Protein AF-A0A950AWK3-F1 (afdb_monomer)

Mean predicted aligned error: 10.32 Å

Solvent-accessible surface area (backbone atoms only — not comparable to full-atom values): 4866 Å² total; per-residue (Å²): 140,84,88,85,94,82,91,82,79,85,68,76,76,62,61,61,59,56,50,53,56,50,51,51,53,51,51,52,50,55,50,51,52,51,45,53,68,68,46,55,77,46,48,61,62,48,36,57,52,31,35,72,72,59,74,34,70,68,61,10,52,52,53,40,50,54,48,53,53,52,47,58,69,49,49,82,73,60,75,132

Nearest PDB structures (foldseek):
  6kop-assembly1_F  TM=9.317E-01  e=4.000E-04  Mycobacterium tuberculosis H37Rv
  6koq-assembly1_F  TM=9.328E-01  e=1.492E-03  Mycobacterium tuberculosis H37Rv
  7c2t-assembly1_E  TM=5.164E-01  e=4.267E+00  Zika virus

Sequence (80 aa):
MTANPTSSVAESASSTVDLDAQASRAADGELSARFQSDVIPLREPLYQHAMRMTRNHADAEDLLQETMVNAYAGFRTLQP

pLDDT: mean 83.15, std 15.97, range [45.69, 97.69]

Radius of gyration: 23.75 Å; Cα contacts (8 Å, |Δi|>4): 22; chains: 1; bounding box: 78×16×48 Å

Foldseek 3Di:
DDDDDDDDDPPPPPVVVVVVVVVVVVVLVVLVVVCCVPPVVCLVVQLVVLCVVPVDNVSSVVVSVVVSVVCSVCSVVDDD

Structure (mmCIF, N/CA/C/O backbone):
data_AF-A0A950AWK3-F1
#
_entry.id   AF-A0A950AWK3-F1
#
loop_
_atom_site.group_PDB
_atom_site.id
_atom_site.type_symbol
_atom_site.label_atom_id
_atom_site.label_alt_id
_atom_site.label_comp_id
_atom_site.label_asym_id
_atom_site.label_entity_id
_atom_site.label_seq_id
_atom_site.pdbx_PDB_ins_code
_atom_site.Cartn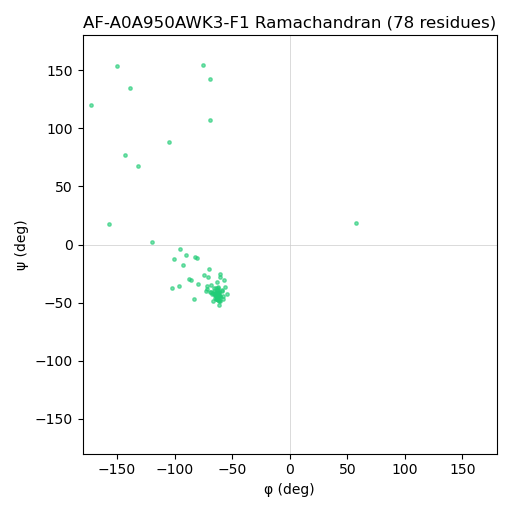_x
_atom_site.Cartn_y
_atom_site.Cartn_z
_atom_site.occupancy
_atom_site.B_iso_or_equiv
_atom_site.auth_seq_id
_atom_site.auth_comp_id
_atom_site.auth_asym_id
_atom_site.auth_atom_id
_atom_site.pdbx_PDB_model_num
ATOM 1 N N . MET A 1 1 ? -62.373 -0.260 32.015 1.00 50.78 1 MET A N 1
ATOM 2 C CA . MET A 1 1 ? -61.736 -1.362 31.257 1.00 50.78 1 MET A CA 1
ATOM 3 C C . MET A 1 1 ? -61.834 -0.956 29.796 1.00 50.78 1 MET A C 1
ATOM 5 O O . MET A 1 1 ? -62.947 -0.735 29.362 1.00 50.78 1 MET A O 1
ATOM 9 N N . THR A 1 2 ? -60.778 -0.677 29.045 1.00 45.69 2 THR A N 1
ATOM 10 C CA . THR A 1 2 ? -59.505 -1.393 28.918 1.00 45.69 2 THR A CA 1
ATOM 11 C C . THR A 1 2 ? -58.356 -0.432 28.577 1.00 45.69 2 THR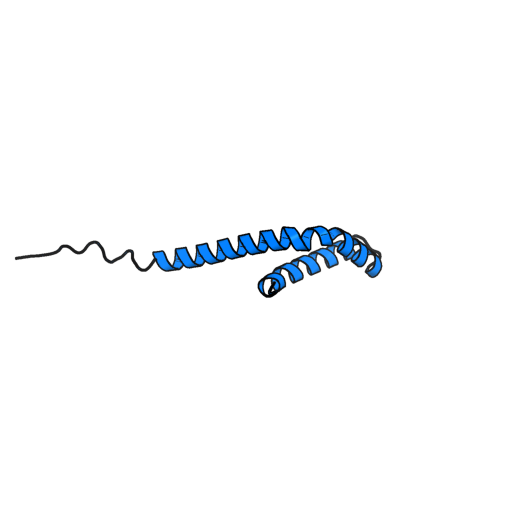 A C 1
ATOM 13 O O . THR A 1 2 ? -58.561 0.648 28.032 1.00 45.69 2 THR A O 1
ATOM 16 N N . ALA A 1 3 ? -57.147 -0.836 28.962 1.00 54.53 3 ALA A N 1
ATOM 17 C CA . ALA A 1 3 ? -55.874 -0.188 28.673 1.00 54.53 3 ALA A CA 1
ATOM 18 C C . ALA A 1 3 ? -55.435 -0.418 27.217 1.00 54.53 3 ALA A C 1
ATOM 20 O O . ALA A 1 3 ? -55.766 -1.467 26.668 1.00 54.53 3 ALA A O 1
ATOM 21 N N . ASN A 1 4 ? -54.624 0.490 26.651 1.00 49.34 4 ASN A N 1
ATOM 22 C CA . ASN A 1 4 ? -53.233 0.169 26.284 1.00 49.34 4 ASN A CA 1
ATOM 23 C C . ASN A 1 4 ? -52.442 1.415 25.818 1.00 49.34 4 ASN A C 1
ATOM 25 O O . ASN A 1 4 ? -52.797 2.003 24.798 1.00 49.34 4 ASN A O 1
ATOM 29 N N . PRO A 1 5 ? -51.337 1.791 26.486 1.00 63.91 5 PRO A N 1
ATOM 30 C CA . PRO A 1 5 ? -50.281 2.607 25.907 1.00 63.91 5 PRO A CA 1
ATOM 31 C C . PRO A 1 5 ? -49.072 1.710 25.606 1.00 63.91 5 PRO A C 1
ATOM 33 O O . PRO A 1 5 ? -48.194 1.546 26.445 1.00 63.91 5 PRO A O 1
ATOM 36 N N . THR A 1 6 ? -49.010 1.096 24.425 1.00 59.66 6 THR A N 1
ATOM 37 C CA . THR A 1 6 ? -47.809 0.357 23.990 1.00 59.66 6 THR A CA 1
ATOM 38 C C . THR A 1 6 ? -47.573 0.526 22.493 1.00 59.66 6 THR A C 1
ATOM 40 O O . THR A 1 6 ? -47.820 -0.358 21.686 1.00 59.66 6 THR A O 1
ATOM 43 N N . SER A 1 7 ? -47.048 1.691 22.117 1.00 53.97 7 SER A N 1
ATOM 44 C CA . SER A 1 7 ? -46.389 1.891 20.825 1.00 53.97 7 SER A CA 1
ATOM 45 C C . SER A 1 7 ? -45.057 2.596 21.076 1.00 53.97 7 SER A C 1
ATOM 47 O O . SER A 1 7 ? -44.927 3.780 20.803 1.00 53.97 7 SER A O 1
ATOM 49 N N . SER A 1 8 ? -44.102 1.919 21.727 1.00 56.88 8 SER A N 1
ATOM 50 C CA . SER A 1 8 ? -42.770 2.502 21.994 1.00 56.88 8 SER A CA 1
ATOM 51 C C . SER A 1 8 ? -41.644 1.479 22.237 1.00 56.88 8 SER A C 1
ATOM 53 O O . SER A 1 8 ? -40.617 1.844 22.798 1.00 56.88 8 SER A O 1
ATOM 55 N N . VAL A 1 9 ? -41.793 0.201 21.864 1.00 52.19 9 VAL A N 1
ATOM 56 C CA . VAL A 1 9 ? -40.776 -0.829 22.207 1.00 52.19 9 VAL A CA 1
ATOM 57 C C . VAL A 1 9 ? -40.144 -1.506 20.978 1.00 52.19 9 VAL A C 1
ATOM 59 O O . VAL A 1 9 ? -39.271 -2.350 21.123 1.00 52.19 9 VAL A O 1
ATOM 62 N N . ALA A 1 10 ? -40.504 -1.119 19.749 1.00 53.41 10 ALA A N 1
ATOM 63 C CA . ALA A 1 10 ? -39.978 -1.781 18.547 1.00 53.41 10 ALA A CA 1
ATOM 64 C C . ALA A 1 10 ? -38.678 -1.173 17.964 1.00 53.41 10 ALA A C 1
ATOM 66 O O . ALA A 1 10 ? -38.079 -1.801 17.098 1.00 53.41 10 ALA A O 1
ATOM 67 N N . GLU A 1 11 ? -38.198 -0.008 18.424 1.00 53.22 11 GLU A N 1
ATOM 68 C CA . GLU A 1 11 ? -37.048 0.683 17.793 1.00 53.22 11 GLU A CA 1
ATOM 69 C C . GLU A 1 11 ? -35.664 0.408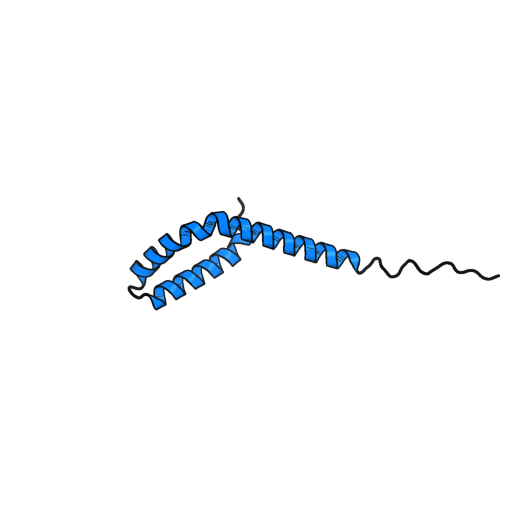 18.418 1.00 53.22 11 GLU A C 1
ATOM 71 O O . GLU A 1 11 ? -34.651 0.848 17.885 1.00 53.22 11 GLU A O 1
ATOM 76 N N . SER A 1 12 ? -35.555 -0.344 19.518 1.00 52.22 12 SER A N 1
ATOM 77 C CA . SER A 1 12 ? -34.274 -0.460 20.246 1.00 52.22 12 SER A CA 1
ATOM 78 C C . SER A 1 12 ? -33.256 -1.453 19.668 1.00 52.22 12 SER A C 1
ATOM 80 O O . SER A 1 12 ? -32.105 -1.437 20.093 1.00 52.22 12 SER A O 1
ATOM 82 N N . ALA A 1 13 ? -33.631 -2.311 18.714 1.00 55.84 13 ALA A N 1
ATOM 83 C CA . ALA A 1 13 ? -32.725 -3.334 18.173 1.00 55.84 13 ALA A CA 1
ATOM 84 C C . ALA A 1 13 ? -31.954 -2.892 16.912 1.00 55.84 13 ALA A C 1
ATOM 86 O O . ALA A 1 13 ? -30.946 -3.508 16.580 1.00 55.84 13 ALA A O 1
ATOM 87 N N . SER A 1 14 ? -32.401 -1.834 16.220 1.00 55.19 14 SER A N 1
ATOM 88 C CA . SER A 1 14 ? -31.744 -1.342 14.996 1.00 55.19 14 SER A CA 1
ATOM 89 C C . SER A 1 14 ? -30.594 -0.376 15.297 1.00 55.19 14 SER A C 1
ATOM 91 O O . SER A 1 14 ? -29.603 -0.359 14.584 1.00 55.19 14 SER A O 1
ATOM 93 N N . SER A 1 15 ? -30.663 0.393 16.388 1.00 63.09 15 SER A N 1
ATOM 94 C CA . SER A 1 15 ? -29.683 1.457 16.650 1.00 63.09 15 SER A CA 1
ATOM 95 C C . SER A 1 15 ? -28.274 0.968 17.006 1.00 63.09 15 SER A C 1
ATOM 97 O O . SER A 1 15 ? -27.325 1.733 16.875 1.00 63.09 15 SER A O 1
ATOM 99 N N . THR A 1 16 ? -28.096 -0.272 17.468 1.00 63.34 16 THR A N 1
ATOM 100 C CA . THR A 1 16 ? -26.768 -0.785 17.857 1.00 63.34 16 THR A CA 1
ATOM 101 C C . THR A 1 16 ? -25.925 -1.219 16.660 1.00 63.34 16 THR A C 1
ATOM 103 O O . THR A 1 16 ? -24.713 -1.018 16.675 1.00 63.34 16 THR A O 1
ATOM 106 N N . VAL A 1 17 ? -26.548 -1.758 15.607 1.00 72.06 17 VAL A N 1
ATOM 107 C CA . VAL A 1 17 ? -25.845 -2.173 14.380 1.00 72.06 17 VAL A CA 1
ATOM 108 C C . VAL A 1 17 ? -25.362 -0.977 13.560 1.00 72.06 17 VAL A C 1
ATOM 110 O O . VAL A 1 17 ? -24.258 -1.014 13.020 1.00 72.06 17 VAL A O 1
ATOM 113 N N . ASP A 1 18 ? -26.124 0.116 13.536 1.00 75.88 18 ASP A N 1
ATOM 114 C CA . ASP A 1 18 ? -25.725 1.346 12.844 1.00 75.88 18 ASP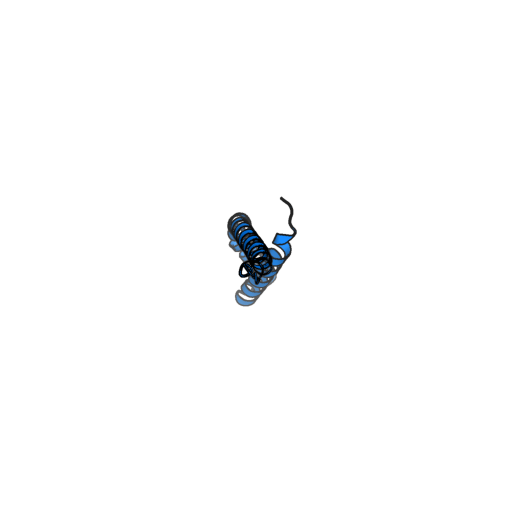 A CA 1
ATOM 115 C C . ASP A 1 18 ? -24.532 2.045 13.524 1.00 75.88 18 ASP A C 1
ATOM 117 O O . ASP A 1 18 ? -23.666 2.607 12.850 1.00 75.88 18 ASP A O 1
ATOM 121 N N . LEU A 1 19 ? -24.442 1.979 14.858 1.00 77.31 19 LEU A N 1
ATOM 122 C CA . LEU A 1 19 ? -23.329 2.560 15.620 1.00 77.31 19 LEU A CA 1
ATOM 123 C C . LEU A 1 19 ? -22.014 1.803 15.396 1.00 77.31 19 LEU A C 1
ATOM 125 O O . LEU A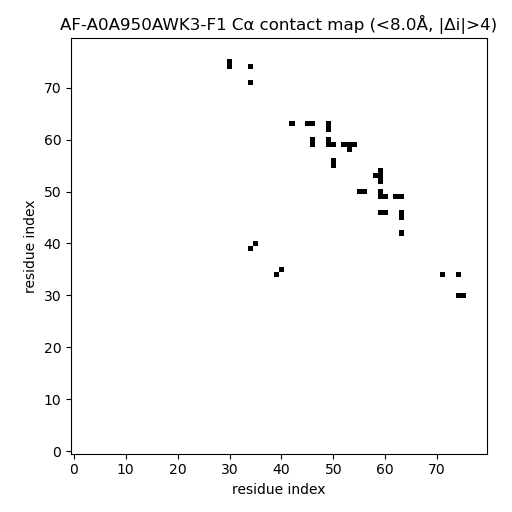 1 19 ? -20.971 2.436 15.230 1.00 77.31 19 LEU A O 1
ATOM 129 N N . ASP A 1 20 ? -22.059 0.471 15.353 1.00 78.00 20 ASP A N 1
ATOM 130 C CA . ASP A 1 20 ? -20.879 -0.366 15.099 1.00 78.00 20 ASP A CA 1
ATOM 131 C C . ASP A 1 20 ? -20.367 -0.196 13.655 1.00 78.00 20 ASP A C 1
ATOM 133 O O . ASP A 1 20 ? -19.168 -0.011 13.416 1.00 78.00 20 ASP A O 1
ATOM 137 N N . ALA A 1 21 ? -21.289 -0.119 12.687 1.00 81.94 21 ALA A N 1
ATOM 138 C CA . ALA A 1 21 ? -20.975 0.194 11.293 1.00 81.94 21 ALA A CA 1
ATOM 139 C C . ALA A 1 21 ? -20.363 1.599 11.129 1.00 81.94 21 ALA A C 1
ATOM 141 O O . ALA A 1 21 ? -19.445 1.801 10.332 1.00 81.94 21 ALA A O 1
ATOM 142 N N . GLN A 1 22 ? -20.831 2.584 11.898 1.00 80.00 22 GLN A N 1
ATOM 143 C CA . GLN A 1 22 ? -20.276 3.935 11.864 1.00 80.00 22 GLN A CA 1
ATOM 144 C C . GLN A 1 22 ? -18.890 4.012 12.520 1.00 80.00 22 GLN A C 1
ATOM 146 O O . GLN A 1 22 ? -18.002 4.692 12.000 1.00 80.00 22 GLN A O 1
ATOM 151 N N . ALA A 1 23 ? -18.679 3.305 13.633 1.00 80.62 23 ALA A N 1
ATOM 152 C CA . ALA A 1 23 ? -17.391 3.246 14.322 1.00 80.62 23 ALA A CA 1
ATOM 153 C C . ALA A 1 23 ? -16.312 2.574 13.461 1.00 80.62 23 ALA A C 1
ATOM 155 O O . ALA A 1 23 ? -15.198 3.087 13.353 1.00 80.62 23 ALA A O 1
ATOM 156 N N . SER A 1 24 ? -16.655 1.471 12.794 1.00 83.44 24 SER A N 1
ATOM 157 C CA . SER A 1 24 ? -15.756 0.787 11.858 1.00 83.44 24 SER A CA 1
ATOM 158 C C . SER A 1 24 ? -15.403 1.666 10.655 1.00 83.44 24 SER A C 1
ATOM 160 O O . SER A 1 24 ? -14.227 1.797 10.322 1.00 83.44 24 SER A O 1
ATOM 162 N N . ARG A 1 25 ? -16.377 2.377 10.072 1.00 84.38 25 ARG A N 1
ATOM 163 C CA . ARG A 1 25 ? -16.131 3.321 8.967 1.00 84.38 25 ARG A CA 1
ATOM 164 C C . ARG A 1 25 ? -15.250 4.506 9.375 1.00 84.38 25 ARG A C 1
ATOM 166 O O . ARG A 1 25 ? -14.411 4.948 8.593 1.00 84.38 25 ARG A O 1
ATOM 173 N N . ALA A 1 26 ? -15.422 5.014 10.597 1.00 83.38 26 ALA A N 1
ATOM 174 C CA . ALA A 1 26 ? -14.562 6.055 11.156 1.00 83.38 26 ALA A CA 1
ATOM 175 C C . ALA A 1 26 ? -13.129 5.547 11.393 1.00 83.38 26 ALA A C 1
ATOM 177 O O . ALA A 1 26 ? -12.172 6.243 11.054 1.00 83.38 26 ALA A O 1
ATOM 178 N N . ALA A 1 27 ? -12.976 4.323 11.909 1.00 84.88 27 ALA A N 1
ATOM 179 C CA . ALA A 1 27 ? -11.675 3.681 12.087 1.00 84.88 27 ALA A CA 1
ATOM 180 C C . ALA A 1 27 ? -10.954 3.448 10.748 1.00 84.88 27 ALA A C 1
ATOM 182 O O . ALA A 1 27 ? -9.748 3.674 10.656 1.00 84.88 27 ALA A O 1
ATOM 183 N N . ASP A 1 28 ? -11.683 3.068 9.696 1.00 87.94 28 ASP A N 1
ATOM 184 C CA . ASP A 1 28 ? -11.132 2.927 8.343 1.00 87.94 28 ASP A CA 1
ATOM 185 C C . ASP A 1 28 ? -10.684 4.275 7.758 1.00 87.94 28 ASP A C 1
ATOM 187 O O . ASP A 1 28 ? -9.646 4.353 7.097 1.00 87.94 28 ASP A O 1
ATOM 191 N N . GLY A 1 29 ? -11.424 5.352 8.038 1.00 89.75 29 GLY A N 1
ATOM 192 C CA . GLY A 1 29 ? -11.045 6.712 7.650 1.00 89.75 29 GLY A CA 1
ATOM 193 C C . GLY A 1 29 ? -9.751 7.178 8.322 1.00 89.75 29 GLY A C 1
ATOM 194 O O . GLY A 1 29 ? -8.844 7.665 7.649 1.00 89.75 29 GLY A O 1
ATOM 195 N N . GLU A 1 30 ? -9.634 6.968 9.633 1.00 90.25 30 GLU A N 1
ATOM 196 C CA . GLU A 1 30 ? -8.425 7.276 10.406 1.00 90.25 30 GLU A CA 1
ATOM 197 C C . GLU A 1 30 ? -7.222 6.454 9.923 1.00 90.25 30 GLU A C 1
ATOM 199 O O . GLU A 1 30 ? -6.125 6.981 9.731 1.00 90.25 30 GLU A O 1
ATOM 204 N N . LEU A 1 31 ? -7.436 5.165 9.654 1.00 89.88 31 LEU A N 1
ATOM 205 C CA . LEU A 1 31 ? -6.413 4.306 9.080 1.00 89.88 31 LEU A CA 1
ATOM 206 C C . LEU A 1 31 ? -5.946 4.812 7.716 1.00 89.88 31 LEU A C 1
ATOM 208 O O . LEU A 1 31 ? -4.745 4.868 7.458 1.00 89.88 31 LEU A O 1
ATOM 212 N N . SER A 1 32 ? -6.885 5.197 6.850 1.00 90.81 32 SER A N 1
ATOM 213 C CA . SER A 1 32 ? -6.570 5.741 5.532 1.00 90.81 32 SER A CA 1
ATOM 214 C C . SER A 1 32 ? -5.769 7.038 5.632 1.00 90.81 32 SER A C 1
ATOM 216 O O . SER A 1 32 ? -4.844 7.233 4.845 1.00 90.81 32 SER A O 1
ATOM 218 N N . ALA A 1 33 ? -6.092 7.914 6.587 1.00 93.12 33 ALA A N 1
ATOM 219 C CA . ALA A 1 33 ? -5.362 9.160 6.805 1.00 93.12 33 ALA A CA 1
ATOM 220 C C . ALA A 1 33 ? -3.912 8.897 7.238 1.00 93.12 33 ALA A C 1
ATOM 222 O O . ALA A 1 33 ? -2.980 9.483 6.683 1.00 93.12 33 ALA A O 1
ATOM 223 N N . ARG A 1 34 ? -3.706 7.958 8.168 1.00 91.44 34 ARG A N 1
ATOM 224 C CA . ARG A 1 34 ? -2.365 7.537 8.604 1.00 91.44 34 ARG A CA 1
ATOM 225 C C . ARG A 1 34 ? -1.575 6.890 7.475 1.00 91.44 34 ARG A C 1
ATOM 227 O O . ARG A 1 34 ? -0.449 7.289 7.209 1.00 91.44 34 ARG A O 1
ATOM 234 N N . PHE A 1 35 ? -2.184 5.963 6.736 1.00 92.81 35 PHE A N 1
ATOM 235 C CA . PHE A 1 35 ? -1.543 5.338 5.579 1.00 92.81 35 PHE A CA 1
ATOM 236 C C . PHE A 1 35 ? -1.139 6.381 4.527 1.00 92.81 35 PHE A C 1
ATOM 238 O O . PHE A 1 35 ? -0.056 6.307 3.949 1.00 92.81 35 PHE A O 1
ATOM 245 N N . GLN A 1 36 ? -1.984 7.391 4.298 1.00 93.19 36 GLN A N 1
ATOM 246 C CA . GLN A 1 36 ? -1.671 8.483 3.382 1.00 93.19 36 GLN A CA 1
ATOM 247 C C . GLN A 1 36 ? -0.486 9.330 3.864 1.00 93.19 36 GLN A C 1
ATOM 249 O O . GLN A 1 36 ? 0.362 9.687 3.051 1.00 93.19 36 GLN A O 1
ATOM 254 N N . SER A 1 37 ? -0.418 9.637 5.158 1.00 94.06 37 SER A N 1
ATOM 255 C CA . SER A 1 37 ? 0.700 10.373 5.760 1.00 94.06 37 SER A CA 1
ATOM 256 C C . SER A 1 37 ? 2.010 9.586 5.680 1.00 94.06 37 SER A C 1
ATOM 258 O O . SER A 1 37 ? 3.036 10.127 5.271 1.00 94.06 37 SER A O 1
ATOM 260 N N . ASP A 1 38 ? 1.966 8.300 6.024 1.00 92.31 38 ASP A N 1
ATOM 261 C CA . ASP A 1 38 ? 3.177 7.542 6.336 1.00 92.31 38 ASP A CA 1
ATOM 262 C C . ASP A 1 38 ? 3.699 6.753 5.131 1.00 92.31 38 ASP A C 1
ATOM 264 O O . ASP A 1 38 ? 4.908 6.629 4.933 1.00 92.31 38 ASP A O 1
ATOM 268 N N . VAL A 1 39 ? 2.798 6.228 4.293 1.00 92.50 39 VAL A N 1
ATOM 269 C CA . VAL A 1 39 ? 3.149 5.275 3.229 1.00 92.50 39 VAL A CA 1
ATOM 270 C C . VAL A 1 39 ? 3.203 5.931 1.853 1.00 92.50 39 VAL A C 1
ATOM 272 O O . VAL A 1 39 ? 4.089 5.611 1.061 1.00 92.50 39 VAL A O 1
ATOM 275 N N . ILE A 1 40 ? 2.315 6.880 1.538 1.00 92.81 40 ILE A N 1
ATOM 276 C CA . ILE A 1 40 ? 2.308 7.525 0.208 1.00 92.81 40 ILE A CA 1
ATOM 277 C C . ILE A 1 40 ? 3.638 8.217 -0.137 1.00 92.81 40 ILE A C 1
ATOM 279 O O . ILE A 1 40 ? 4.071 8.068 -1.284 1.00 92.81 40 ILE A O 1
ATOM 283 N N . PRO A 1 41 ? 4.346 8.894 0.792 1.00 95.62 41 PRO A N 1
ATOM 284 C CA . PRO A 1 41 ? 5.672 9.443 0.499 1.00 95.62 41 PRO A CA 1
ATOM 285 C C . PRO A 1 41 ? 6.709 8.379 0.102 1.00 95.62 41 PRO A C 1
ATOM 287 O O . PRO A 1 41 ? 7.652 8.679 -0.629 1.00 95.62 41 PRO A O 1
ATOM 290 N N . LEU A 1 42 ? 6.529 7.127 0.539 1.00 94.56 42 LEU A N 1
ATOM 291 C CA . LEU A 1 42 ? 7.423 6.007 0.234 1.00 94.56 42 LEU A CA 1
ATOM 292 C C . LEU A 1 42 ? 7.152 5.378 -1.140 1.00 94.56 42 LEU A C 1
ATOM 294 O O . LEU A 1 42 ? 7.975 4.600 -1.620 1.00 94.56 42 LEU A O 1
ATOM 298 N N . ARG A 1 43 ? 6.044 5.731 -1.806 1.00 94.75 43 ARG A N 1
ATOM 299 C CA . ARG A 1 43 ? 5.644 5.142 -3.093 1.00 94.75 43 ARG A CA 1
ATOM 300 C C . ARG A 1 43 ? 6.705 5.315 -4.181 1.00 94.75 43 ARG A C 1
ATOM 302 O O . ARG A 1 43 ? 7.021 4.354 -4.872 1.00 94.75 43 ARG A O 1
ATOM 309 N N . GLU A 1 44 ? 7.259 6.518 -4.327 1.00 94.56 44 GLU A N 1
ATOM 310 C CA . GLU A 1 44 ? 8.272 6.800 -5.355 1.00 94.56 44 GLU A CA 1
ATOM 311 C C . GLU A 1 44 ? 9.588 6.036 -5.088 1.00 94.56 44 GLU A C 1
ATOM 313 O O . GLU A 1 44 ? 10.053 5.327 -5.979 1.00 94.56 44 GLU A O 1
ATOM 318 N N . PRO A 1 45 ? 10.164 6.049 -3.868 1.00 96.44 45 PRO A N 1
ATOM 319 C CA . PRO A 1 45 ? 11.290 5.175 -3.529 1.00 96.44 45 PRO A CA 1
ATOM 320 C C . PRO A 1 45 ? 11.036 3.680 -3.778 1.00 96.44 45 PRO A C 1
ATOM 322 O O . PRO A 1 45 ? 11.914 2.991 -4.301 1.00 96.44 45 PRO A O 1
ATOM 325 N N . LEU A 1 46 ? 9.850 3.171 -3.423 1.00 96.06 46 LEU A N 1
ATOM 326 C CA . LEU A 1 46 ? 9.476 1.771 -3.648 1.00 96.06 46 LEU A CA 1
ATOM 327 C C . LEU A 1 46 ? 9.406 1.441 -5.138 1.00 96.06 46 LEU A C 1
ATOM 329 O O . LEU A 1 46 ? 9.917 0.406 -5.559 1.00 96.06 46 LEU A O 1
ATOM 333 N N . TYR A 1 47 ? 8.851 2.344 -5.941 1.00 96.38 47 TYR A N 1
ATOM 334 C CA . TYR A 1 47 ? 8.820 2.209 -7.390 1.00 96.38 47 TYR A CA 1
ATOM 335 C C . TYR A 1 47 ? 10.235 2.161 -7.992 1.00 96.38 47 TYR A C 1
ATOM 337 O O . TYR A 1 47 ? 10.545 1.273 -8.786 1.00 96.38 47 TYR A O 1
ATOM 345 N N . GLN A 1 48 ? 11.143 3.039 -7.550 1.00 97.06 48 GLN A N 1
ATOM 346 C CA . GLN A 1 48 ? 12.547 3.003 -7.980 1.00 97.06 48 GLN A CA 1
ATOM 347 C C . GLN A 1 48 ? 13.241 1.694 -7.573 1.00 97.06 48 GLN A C 1
ATOM 349 O O . GLN A 1 48 ? 14.059 1.152 -8.321 1.00 97.06 48 GLN A O 1
ATOM 354 N N . HIS A 1 49 ? 12.910 1.148 -6.401 1.00 97.56 49 HIS A N 1
ATOM 355 C CA . HIS A 1 49 ? 13.419 -0.153 -5.980 1.00 97.56 49 HIS A CA 1
ATOM 356 C C . HIS A 1 49 ? 12.857 -1.294 -6.844 1.00 97.56 49 HIS A C 1
ATOM 358 O O . HIS A 1 49 ? 13.621 -2.171 -7.260 1.00 97.56 49 HIS A O 1
ATOM 364 N N . ALA A 1 50 ? 11.561 -1.268 -7.160 1.00 96.56 50 ALA A N 1
ATOM 365 C CA . ALA A 1 50 ? 10.910 -2.238 -8.036 1.00 96.56 50 ALA A CA 1
ATOM 366 C C . ALA A 1 50 ? 11.524 -2.214 -9.446 1.00 96.56 50 ALA A C 1
ATOM 368 O O . ALA A 1 50 ? 11.913 -3.260 -9.964 1.00 96.56 50 ALA A O 1
ATOM 369 N N . MET A 1 51 ? 11.765 -1.023 -10.004 1.00 97.69 51 MET A N 1
ATOM 370 C CA . MET A 1 51 ? 12.443 -0.834 -11.294 1.00 97.69 51 MET A CA 1
ATOM 371 C C . MET A 1 51 ? 13.834 -1.479 -11.343 1.00 97.69 51 MET A C 1
ATOM 373 O O . MET A 1 51 ? 14.230 -2.037 -12.368 1.00 97.69 51 MET A O 1
ATOM 377 N N . ARG A 1 52 ? 14.588 -1.448 -10.237 1.00 96.69 52 ARG A N 1
ATOM 378 C CA . ARG A 1 52 ? 15.910 -2.097 -10.156 1.00 96.69 52 ARG A CA 1
ATOM 379 C C . ARG A 1 52 ? 15.823 -3.624 -10.135 1.00 96.69 52 ARG A C 1
ATOM 38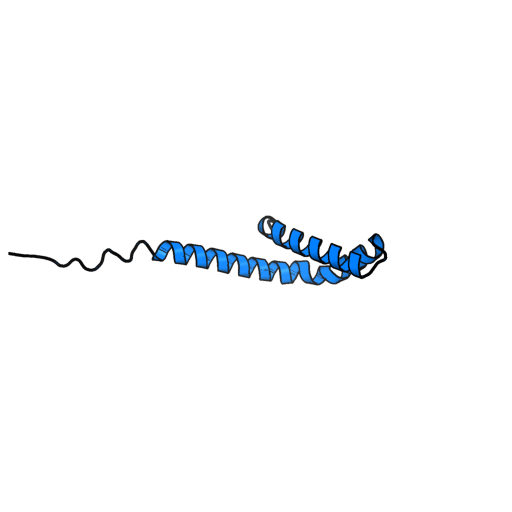1 O O . ARG A 1 52 ? 16.777 -4.275 -10.563 1.00 96.69 52 ARG A O 1
ATOM 388 N N . MET A 1 53 ? 14.722 -4.181 -9.633 1.00 95.44 53 MET A N 1
ATOM 389 C CA . MET A 1 53 ? 14.498 -5.625 -9.539 1.00 95.44 53 MET A CA 1
ATOM 390 C C . MET A 1 53 ? 13.972 -6.206 -10.852 1.00 95.44 53 MET A C 1
ATOM 392 O O . MET A 1 53 ? 14.499 -7.212 -11.321 1.00 95.44 53 MET A O 1
ATOM 396 N N . THR A 1 54 ? 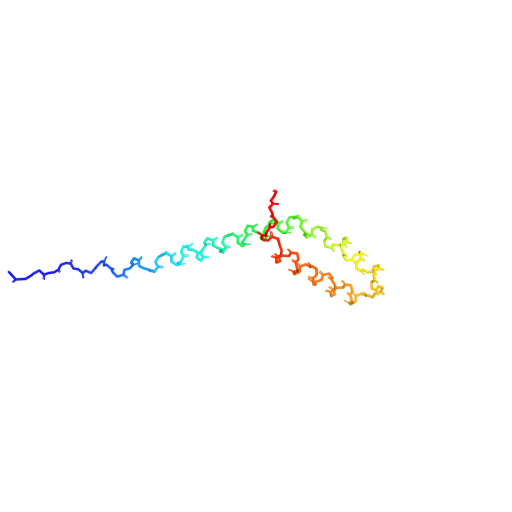12.969 -5.568 -11.456 1.00 96.12 54 THR A N 1
ATOM 397 C CA . THR A 1 54 ? 12.277 -6.091 -12.643 1.00 96.12 54 THR A CA 1
ATOM 398 C C . THR A 1 54 ? 12.959 -5.684 -13.944 1.00 96.12 54 THR A C 1
ATOM 400 O O . THR A 1 54 ? 12.910 -6.419 -14.925 1.00 96.12 54 THR A O 1
ATOM 403 N N . ARG A 1 55 ? 13.619 -4.514 -13.959 1.00 95.81 55 ARG A N 1
ATOM 404 C CA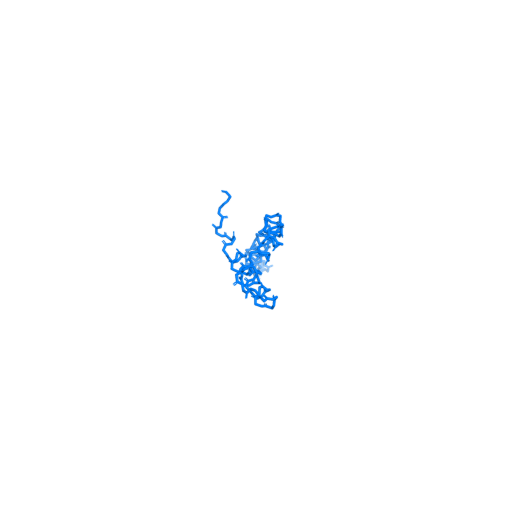 . ARG A 1 55 ? 14.171 -3.872 -15.166 1.00 95.81 55 ARG A CA 1
ATOM 405 C C . ARG A 1 55 ? 13.114 -3.599 -16.249 1.00 95.81 55 ARG A C 1
ATOM 407 O O . ARG A 1 55 ? 13.472 -3.367 -17.401 1.00 95.81 55 ARG A O 1
ATOM 414 N N . ASN A 1 56 ? 11.836 -3.604 -15.874 1.00 95.69 56 ASN A N 1
ATOM 415 C CA . ASN A 1 56 ? 10.684 -3.374 -16.739 1.00 95.69 56 ASN A CA 1
ATOM 416 C C . ASN A 1 56 ? 9.669 -2.492 -16.003 1.00 95.69 56 ASN A C 1
ATOM 418 O O . ASN A 1 56 ? 9.367 -2.732 -14.835 1.00 95.69 56 ASN A O 1
ATOM 422 N N . HIS A 1 57 ? 9.147 -1.487 -16.705 1.00 95.06 57 HIS A N 1
ATOM 423 C CA . HIS A 1 57 ? 8.190 -0.526 -16.169 1.00 95.06 57 HIS A CA 1
ATOM 424 C C . HIS A 1 57 ? 6.888 -1.191 -15.715 1.00 95.06 57 HIS A C 1
ATOM 426 O O . HIS A 1 57 ? 6.508 -1.019 -14.562 1.00 95.06 57 HIS A O 1
ATOM 432 N N . ALA A 1 58 ? 6.261 -1.997 -16.578 1.00 96.94 58 ALA A N 1
ATOM 433 C CA . ALA A 1 58 ? 4.978 -2.633 -16.274 1.00 96.94 58 ALA A CA 1
ATOM 434 C C . ALA A 1 58 ? 5.087 -3.563 -15.055 1.00 96.94 58 ALA A C 1
ATOM 436 O O . ALA A 1 58 ? 4.344 -3.422 -14.091 1.00 96.94 58 ALA A O 1
ATOM 437 N N . ASP A 1 59 ? 6.107 -4.425 -15.039 1.00 95.38 59 ASP A N 1
ATOM 438 C CA . ASP A 1 59 ? 6.333 -5.342 -13.918 1.00 95.38 59 ASP A CA 1
ATOM 439 C C . ASP A 1 59 ? 6.644 -4.591 -12.606 1.00 95.38 59 ASP A C 1
ATOM 441 O O . ASP A 1 59 ? 6.314 -5.062 -11.519 1.00 95.38 59 ASP A O 1
ATOM 445 N N . ALA A 1 60 ? 7.297 -3.422 -12.680 1.00 97.25 60 ALA A N 1
ATOM 446 C CA . ALA A 1 60 ? 7.571 -2.597 -11.502 1.00 97.25 60 ALA A CA 1
ATOM 447 C C . ALA A 1 60 ? 6.304 -1.925 -10.954 1.00 97.25 60 ALA A C 1
ATOM 449 O O . ALA A 1 60 ? 6.153 -1.817 -9.736 1.00 97.25 60 ALA A O 1
ATOM 450 N N . GLU A 1 61 ? 5.403 -1.480 -11.830 1.00 96.69 61 GLU A N 1
ATOM 451 C CA . GLU A 1 61 ? 4.099 -0.945 -11.437 1.00 96.69 61 GLU A CA 1
ATOM 452 C C . GLU A 1 61 ? 3.223 -2.020 -10.799 1.00 96.69 61 GLU A C 1
ATOM 454 O O . GLU A 1 61 ? 2.607 -1.763 -9.764 1.00 96.69 61 GLU A O 1
ATOM 459 N N . ASP A 1 62 ? 3.202 -3.224 -11.366 1.00 96.75 62 ASP A N 1
ATOM 460 C CA . ASP A 1 62 ? 2.447 -4.351 -10.817 1.00 96.75 62 ASP A CA 1
ATOM 461 C C . ASP A 1 62 ? 2.966 -4.735 -9.426 1.00 96.75 62 ASP A C 1
ATOM 463 O O . ASP A 1 62 ? 2.193 -4.814 -8.468 1.00 96.75 62 ASP A O 1
ATOM 467 N N . LEU A 1 63 ? 4.289 -4.862 -9.272 1.00 96.44 63 LEU A N 1
ATOM 468 C CA . LEU A 1 63 ? 4.916 -5.158 -7.982 1.00 96.44 63 LEU A CA 1
ATOM 469 C C . LEU A 1 63 ? 4.649 -4.062 -6.937 1.00 96.44 63 LEU A C 1
ATOM 471 O O . LEU A 1 63 ? 4.393 -4.358 -5.765 1.00 96.44 63 LEU A O 1
ATOM 475 N N . LEU A 1 64 ? 4.705 -2.789 -7.340 1.00 96.00 64 LEU A N 1
ATOM 476 C CA . LEU A 1 64 ? 4.383 -1.666 -6.463 1.00 96.00 64 LEU A CA 1
ATOM 477 C C . LEU A 1 64 ? 2.922 -1.722 -6.017 1.00 96.00 64 LEU A C 1
ATOM 479 O O . LEU A 1 64 ? 2.642 -1.553 -4.831 1.00 96.00 64 LEU A O 1
ATOM 483 N N . GLN A 1 65 ? 1.996 -1.952 -6.946 1.00 95.31 65 GLN A N 1
ATOM 484 C CA . GLN A 1 65 ? 0.572 -2.038 -6.640 1.00 95.31 65 GLN A CA 1
ATOM 485 C C . GLN A 1 65 ? 0.283 -3.184 -5.671 1.00 95.31 65 GLN A C 1
ATOM 487 O O . GLN A 1 65 ? -0.360 -2.951 -4.646 1.00 95.31 65 GLN A O 1
ATOM 492 N N . GLU A 1 66 ? 0.816 -4.382 -5.927 1.00 97.06 66 GLU A N 1
ATOM 493 C CA . GLU A 1 66 ? 0.673 -5.534 -5.032 1.00 97.06 66 GLU A CA 1
ATOM 494 C C . GLU A 1 66 ? 1.215 -5.218 -3.629 1.00 97.06 66 GLU A C 1
ATOM 496 O O . GLU A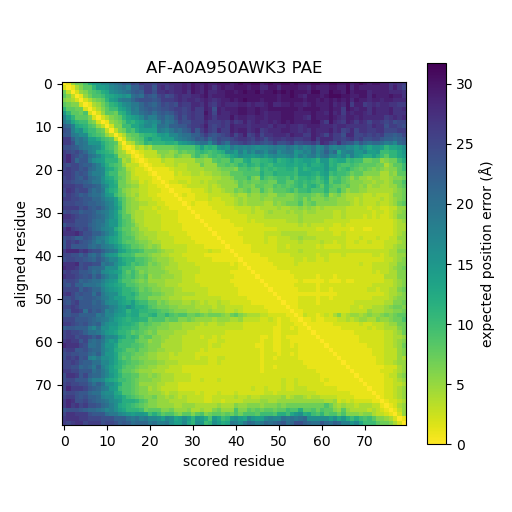 1 66 ? 0.552 -5.460 -2.619 1.00 97.06 66 GLU A O 1
ATOM 501 N N . THR A 1 67 ? 2.388 -4.582 -3.559 1.00 95.56 67 THR A N 1
ATOM 502 C CA . THR A 1 67 ? 2.998 -4.158 -2.292 1.00 95.56 67 THR A CA 1
ATOM 503 C C . THR A 1 67 ? 2.118 -3.159 -1.546 1.00 95.56 67 THR A C 1
ATOM 505 O O . THR A 1 67 ? 1.939 -3.294 -0.339 1.00 95.56 67 THR A O 1
ATOM 508 N N . MET A 1 68 ? 1.539 -2.173 -2.234 1.00 94.44 68 MET A N 1
ATOM 509 C CA . MET A 1 68 ? 0.667 -1.169 -1.615 1.00 94.44 68 MET A CA 1
ATOM 510 C C . MET A 1 68 ? -0.629 -1.789 -1.082 1.00 94.44 68 MET A C 1
ATOM 512 O O . MET A 1 68 ? -1.061 -1.433 0.015 1.00 94.44 68 MET A O 1
ATOM 516 N N . VAL A 1 69 ? -1.224 -2.740 -1.810 1.00 94.62 69 VAL A N 1
ATOM 517 C CA . VAL A 1 69 ? -2.407 -3.489 -1.350 1.00 94.62 69 VAL A CA 1
ATOM 518 C C . VAL A 1 69 ? -2.072 -4.316 -0.109 1.00 94.62 69 VAL A C 1
ATOM 520 O O . VAL A 1 69 ? -2.787 -4.245 0.893 1.00 94.62 69 VAL A O 1
ATOM 523 N N . ASN A 1 70 ? -0.955 -5.045 -0.141 1.00 93.25 70 ASN A N 1
ATOM 524 C CA . ASN A 1 70 ? -0.493 -5.847 0.990 1.00 93.25 70 ASN A CA 1
ATOM 525 C C . ASN A 1 70 ? -0.161 -4.977 2.208 1.00 93.25 70 ASN A C 1
ATOM 527 O O . ASN A 1 70 ? -0.536 -5.313 3.332 1.00 93.25 70 ASN A O 1
ATOM 531 N N . ALA A 1 71 ? 0.490 -3.833 1.988 1.00 92.69 71 ALA A N 1
ATOM 532 C CA . ALA A 1 71 ? 0.788 -2.868 3.033 1.00 92.69 71 ALA A CA 1
ATOM 533 C C . ALA A 1 71 ? -0.502 -2.353 3.672 1.00 92.69 71 ALA A C 1
ATOM 535 O O . ALA A 1 71 ? -0.614 -2.409 4.888 1.00 92.69 71 ALA A O 1
ATOM 536 N N . TYR A 1 72 ? -1.495 -1.930 2.882 1.00 89.62 72 TYR A N 1
ATOM 537 C CA . TYR A 1 72 ? -2.777 -1.439 3.399 1.00 89.62 72 TYR A CA 1
ATOM 538 C C . TYR A 1 72 ? -3.536 -2.507 4.203 1.00 89.62 72 TYR A C 1
ATOM 540 O O . TYR A 1 72 ? -4.047 -2.219 5.286 1.00 89.62 72 TYR A O 1
ATOM 548 N N . ALA A 1 73 ? -3.552 -3.756 3.724 1.00 90.62 73 ALA A N 1
ATOM 549 C CA . ALA A 1 73 ? -4.161 -4.878 4.436 1.00 90.62 73 ALA A CA 1
ATOM 550 C C . ALA A 1 73 ? -3.469 -5.159 5.785 1.00 90.62 73 ALA A C 1
ATOM 552 O O . ALA A 1 73 ? -4.141 -5.379 6.794 1.00 90.62 73 ALA A O 1
ATOM 553 N N . GLY A 1 74 ? -2.133 -5.105 5.820 1.00 89.19 74 GLY A N 1
ATOM 554 C CA . GLY A 1 74 ? -1.334 -5.279 7.037 1.00 89.19 74 GLY A CA 1
ATOM 555 C C . GLY A 1 74 ? -1.357 -4.072 7.983 1.00 89.19 74 GLY A C 1
ATOM 556 O O . GLY A 1 74 ? -1.214 -4.238 9.196 1.00 89.19 74 GLY A O 1
ATOM 557 N N . PHE A 1 75 ? -1.596 -2.867 7.458 1.00 88.50 75 PHE A N 1
ATOM 558 C CA . PHE A 1 75 ? -1.519 -1.602 8.194 1.00 88.50 75 PHE A CA 1
ATOM 559 C C . PHE A 1 75 ? -2.499 -1.522 9.367 1.00 88.50 75 PHE A C 1
ATOM 561 O O . PHE A 1 75 ? -2.190 -0.912 10.383 1.00 88.50 75 PHE A O 1
ATOM 568 N N . ARG A 1 76 ? -3.633 -2.232 9.288 1.00 85.19 76 ARG A N 1
ATOM 569 C CA . ARG A 1 76 ? -4.585 -2.396 10.405 1.00 85.19 76 ARG A CA 1
ATOM 570 C C . ARG A 1 76 ? -3.967 -2.989 11.667 1.00 85.19 76 ARG A C 1
ATOM 572 O O . ARG A 1 76 ? -4.450 -2.721 12.761 1.00 85.19 76 ARG A O 1
ATOM 579 N N . THR A 1 77 ? -2.950 -3.830 11.507 1.00 84.19 77 THR A N 1
ATOM 580 C CA . THR A 1 77 ? -2.317 -4.575 12.605 1.00 84.19 77 THR A CA 1
ATOM 581 C C . THR A 1 77 ? -1.013 -3.949 13.083 1.00 84.19 77 THR A C 1
ATOM 583 O O . THR A 1 77 ? -0.516 -4.323 14.144 1.00 84.19 77 THR A O 1
ATOM 586 N N . LEU A 1 78 ? -0.465 -2.994 12.326 1.00 78.19 78 LEU A N 1
ATOM 587 C CA . LEU A 1 78 ? 0.710 -2.240 12.734 1.00 78.19 78 LEU A CA 1
ATOM 588 C C . LEU A 1 78 ? 0.313 -1.333 13.903 1.00 78.19 78 LEU A C 1
ATOM 590 O O . LEU A 1 78 ? -0.435 -0.369 13.745 1.00 78.19 78 LEU A O 1
ATOM 594 N N . GLN A 1 79 ? 0.774 -1.690 15.100 1.00 62.72 79 GLN A N 1
ATOM 595 C CA . GLN A 1 79 ? 0.688 -0.804 16.253 1.00 62.72 79 GLN A CA 1
ATOM 596 C C . GLN A 1 79 ? 1.654 0.377 16.049 1.00 62.72 79 GLN A C 1
ATOM 598 O O . GLN A 1 79 ? 2.737 0.158 15.499 1.00 62.72 79 GLN A O 1
ATOM 603 N N . PRO A 1 80 ? 1.280 1.600 16.462 1.00 57.62 80 PRO A N 1
ATOM 604 C CA . PRO A 1 80 ? 2.218 2.717 16.536 1.00 57.62 80 PRO A CA 1
ATOM 605 C C . PRO A 1 80 ? 3.355 2.450 17.532 1.00 57.62 80 PRO A C 1
ATOM 607 O O . PRO A 1 80 ? 3.130 1.691 18.506 1.00 57.62 80 PRO A O 1
#

Secondary structure (DSSP, 8-state):
-------SSSSTTTHHHHHHHHHHHHHHHHHHHHHHHHTGGGHHHHHHHHHHHHSSHHHHHHHHHHHHHHHHHHHTT---